Protein AF-A0A1H9GYN4-F1 (afdb_monomer)

Sequence (82 aa):
MTFRRASTVAGITREQVTEFTKIIESAQKPVLIHCGSGNRASAMWASYRITQGVEPEAAIKEARKMGLRPPLEEKLREIMLN

pLDDT: mean 83.19, std 15.67, range [37.06, 95.31]

Foldseek 3Di:
DDDDPPPPPPADAPVSLVVVLVPVVPDDDDDDFADPQQQRSLLSQLLNCVVVVHDNVVSLVSSVVRGHDPPRSVRSCVRRVD

Mean predicted aligned error: 5.72 Å

Organism: NCBI:txid44577

Radius of gyration: 11.82 Å; Cα contacts (8 Å, |Δi|>4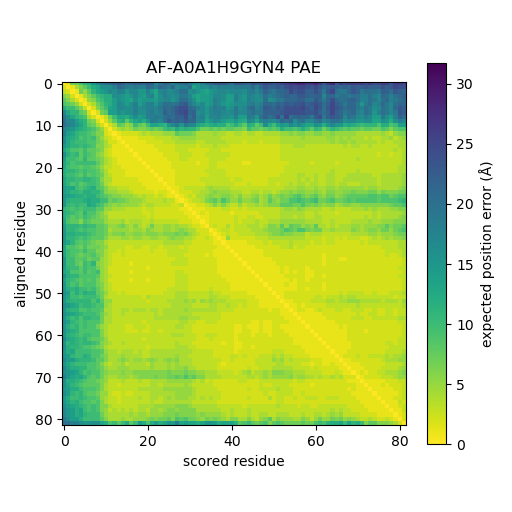): 71; chains: 1; bounding box: 32×26×24 Å

Solvent-accessible surface area (backbone atoms only — not comparable to full-atom values): 4984 Å² total; per-residue (Å²): 135,88,82,77,80,81,75,63,86,89,56,84,50,76,68,55,44,52,53,47,44,56,51,62,74,71,49,75,81,85,80,87,78,72,49,99,74,28,31,63,31,18,46,53,48,22,54,38,38,36,76,72,70,43,57,60,69,61,27,46,55,52,16,43,77,58,38,36,47,81,71,56,52,57,53,48,45,61,65,74,78,103

InterPro domains:
  IPR029021 Protein-tyrosine phosphatase-like [G3DSA:3.90.190.10] (2-80)
  IPR029021 Protein-tyrosine phosphatase-like [SSF52799] (14-67)
  IPR055214 DSP-PTPase phosphatase fused to NAD+ Kinase [PF22741] (13-64)

Structure (mmCIF, N/CA/C/O backbone):
data_AF-A0A1H9GYN4-F1
#
_entry.id   AF-A0A1H9GYN4-F1
#
loop_
_atom_site.group_PDB
_atom_site.id
_atom_site.type_symbol
_atom_site.label_atom_id
_atom_site.label_alt_id
_atom_site.label_comp_id
_atom_site.label_asym_id
_atom_site.label_entity_id
_atom_site.label_seq_id
_atom_site.pdbx_PDB_ins_code
_atom_site.Cartn_x
_atom_site.Cartn_y
_atom_site.Cartn_z
_atom_site.occupancy
_atom_site.B_iso_or_equiv
_atom_site.auth_seq_id
_atom_site.auth_comp_id
_atom_site.auth_asym_id
_atom_site.auth_atom_id
_atom_site.pdbx_PDB_model_num
ATOM 1 N N . MET A 1 1 ? -17.884 13.115 0.284 1.00 37.06 1 MET A N 1
ATOM 2 C CA . MET A 1 1 ? -16.728 12.370 -0.261 1.00 37.06 1 MET A CA 1
ATOM 3 C C . MET A 1 1 ? -15.495 13.253 -0.159 1.00 37.06 1 MET A C 1
ATOM 5 O O . MET A 1 1 ? -15.313 14.142 -0.977 1.00 37.06 1 MET A O 1
ATOM 9 N N . THR A 1 2 ? -14.696 13.090 0.891 1.00 38.19 2 THR A N 1
ATOM 10 C CA . THR A 1 2 ? -13.464 13.863 1.089 1.00 38.19 2 THR A CA 1
ATOM 11 C C . THR A 1 2 ? -12.353 13.233 0.258 1.00 38.19 2 THR A C 1
ATOM 13 O O . THR A 1 2 ? -11.850 12.159 0.574 1.00 38.19 2 THR A O 1
ATOM 16 N N . PHE A 1 3 ? -11.995 13.886 -0.842 1.00 37.12 3 PHE A N 1
ATOM 17 C CA . PHE A 1 3 ? -10.948 13.428 -1.744 1.00 37.12 3 PHE A CA 1
ATOM 18 C C . PHE A 1 3 ? -9.589 13.938 -1.248 1.00 37.12 3 PHE A C 1
ATOM 20 O O . PHE A 1 3 ? -9.163 15.044 -1.581 1.00 37.12 3 PHE A O 1
ATOM 27 N N . ARG A 1 4 ? -8.915 13.165 -0.389 1.00 46.62 4 ARG A N 1
ATOM 28 C CA . ARG A 1 4 ? -7.562 13.498 0.082 1.00 46.62 4 ARG A CA 1
ATOM 29 C C . ARG A 1 4 ? -6.547 13.035 -0.964 1.00 46.62 4 ARG A C 1
ATOM 31 O O . ARG A 1 4 ? -6.323 11.843 -1.156 1.00 46.62 4 ARG A O 1
ATOM 38 N N . ARG A 1 5 ? -5.951 13.994 -1.673 1.00 43.06 5 ARG A N 1
ATOM 39 C C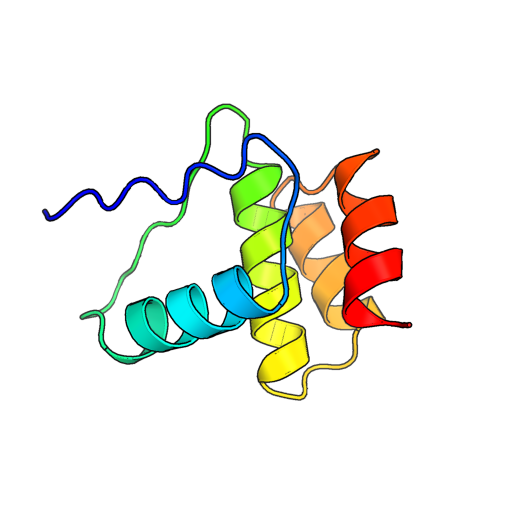A . ARG A 1 5 ? -4.918 13.753 -2.685 1.00 43.06 5 ARG A CA 1
ATOM 40 C C . ARG A 1 5 ? -3.630 13.278 -2.002 1.00 43.06 5 ARG A C 1
ATOM 42 O O . ARG A 1 5 ? -2.803 14.095 -1.619 1.00 43.06 5 ARG A O 1
ATOM 49 N N . ALA A 1 6 ? -3.430 11.965 -1.900 1.00 45.19 6 ALA A N 1
ATOM 50 C CA . ALA A 1 6 ? -2.117 11.382 -1.617 1.00 45.19 6 ALA A CA 1
ATOM 51 C C . ALA A 1 6 ? -1.233 11.513 -2.874 1.00 45.19 6 ALA A C 1
ATOM 53 O O . ALA A 1 6 ? -1.021 10.565 -3.629 1.00 45.19 6 ALA A O 1
ATOM 54 N N . SER A 1 7 ? -0.802 12.734 -3.201 1.00 43.44 7 SER A N 1
ATOM 55 C CA . SER A 1 7 ? 0.068 12.992 -4.349 1.00 43.44 7 SER A CA 1
ATOM 56 C C . SER A 1 7 ? 1.490 12.524 -4.054 1.00 43.44 7 SER A C 1
ATOM 58 O O . SER A 1 7 ? 2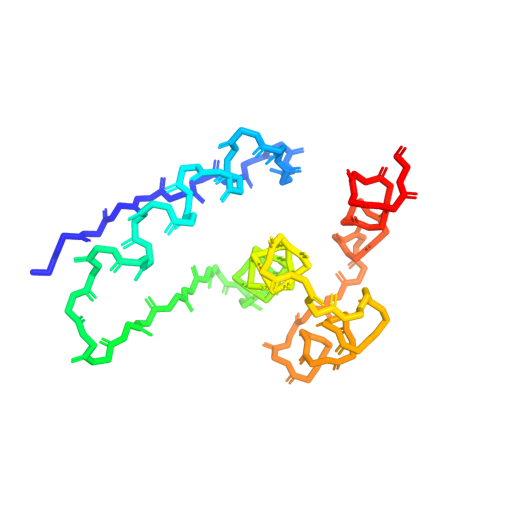.338 13.304 -3.635 1.00 43.44 7 SER A O 1
ATOM 60 N N . THR A 1 8 ? 1.780 11.256 -4.334 1.00 47.66 8 THR A N 1
ATOM 61 C CA . THR A 1 8 ? 3.153 10.752 -4.449 1.00 47.66 8 THR A CA 1
ATOM 62 C C . THR A 1 8 ? 3.721 11.204 -5.799 1.00 47.66 8 THR A C 1
ATOM 64 O O . THR A 1 8 ? 3.616 10.494 -6.804 1.00 47.66 8 THR A O 1
ATOM 67 N N . VAL A 1 9 ? 4.237 12.433 -5.864 1.00 45.50 9 VAL A N 1
ATOM 68 C CA . VAL A 1 9 ? 4.978 12.923 -7.044 1.00 45.50 9 VAL A CA 1
ATOM 69 C C . VAL A 1 9 ? 6.433 12.429 -7.019 1.00 45.50 9 VAL A C 1
ATOM 71 O O . VAL A 1 9 ? 7.036 12.289 -8.074 1.00 45.50 9 VAL A O 1
ATOM 74 N N . ALA A 1 10 ? 6.964 12.080 -5.837 1.00 51.91 10 ALA A N 1
ATOM 75 C CA . ALA A 1 10 ? 8.358 11.657 -5.642 1.00 51.91 10 ALA A CA 1
ATOM 76 C C . ALA A 1 10 ? 8.558 10.150 -5.347 1.00 51.91 10 ALA A C 1
ATOM 78 O O . ALA A 1 10 ? 9.676 9.652 -5.442 1.00 51.91 10 ALA A O 1
ATOM 79 N N . GLY A 1 11 ? 7.499 9.397 -5.038 1.00 61.28 11 GLY A N 1
ATOM 80 C CA . GLY A 1 11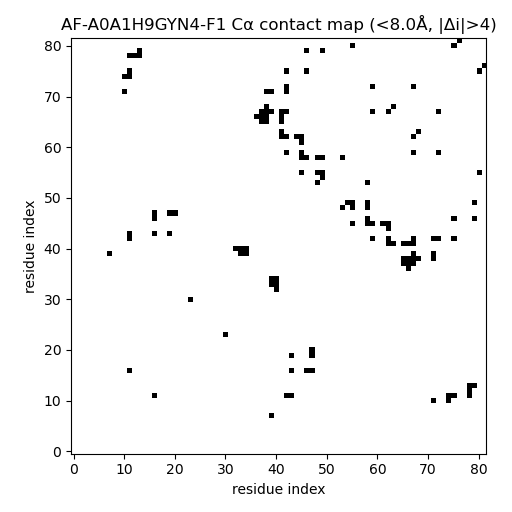 ? 7.598 8.000 -4.591 1.00 61.28 11 GLY A CA 1
ATOM 81 C C . GLY A 1 11 ? 6.741 7.747 -3.352 1.00 61.28 11 GLY A C 1
ATOM 82 O O . GLY A 1 11 ? 5.998 8.636 -2.945 1.00 61.28 11 GLY A O 1
ATOM 83 N N . ILE A 1 12 ? 6.814 6.535 -2.803 1.00 73.31 12 ILE A N 1
ATOM 84 C CA . ILE A 1 12 ? 6.103 6.112 -1.586 1.00 73.31 12 ILE A CA 1
ATOM 85 C C . ILE A 1 12 ? 7.082 6.221 -0.427 1.00 73.31 12 ILE A C 1
ATOM 87 O O . ILE A 1 12 ? 8.059 5.492 -0.435 1.00 73.31 12 ILE A O 1
ATOM 91 N N . THR A 1 13 ? 6.858 7.089 0.555 1.00 83.00 13 THR A N 1
ATOM 92 C CA . THR A 1 13 ? 7.710 7.134 1.761 1.00 83.00 13 THR A CA 1
ATOM 93 C C . THR A 1 13 ? 7.057 6.406 2.936 1.00 83.00 13 THR A C 1
ATOM 95 O O . THR A 1 13 ? 5.835 6.243 2.970 1.00 83.00 13 THR A O 1
ATOM 98 N N . ARG A 1 14 ? 7.847 5.980 3.931 1.00 83.62 14 ARG A N 1
ATOM 99 C CA . ARG A 1 14 ? 7.328 5.294 5.132 1.00 83.62 14 ARG A CA 1
ATOM 100 C C . ARG A 1 14 ? 6.358 6.183 5.924 1.00 83.62 14 ARG A C 1
ATOM 102 O O . ARG A 1 14 ? 5.358 5.696 6.454 1.00 83.62 14 ARG A O 1
ATOM 109 N N . GLU A 1 15 ? 6.586 7.494 5.935 1.00 86.38 15 GLU A N 1
ATOM 110 C CA . GLU A 1 15 ? 5.702 8.481 6.568 1.00 86.38 15 GLU A CA 1
ATOM 111 C C . GLU A 1 15 ? 4.351 8.539 5.852 1.00 86.38 15 GLU A C 1
ATOM 113 O O . GLU A 1 15 ? 3.304 8.534 6.498 1.00 86.38 15 GLU A O 1
ATOM 118 N N . GLN A 1 16 ? 4.358 8.519 4.515 1.00 85.62 16 GLN A N 1
ATOM 119 C CA . GL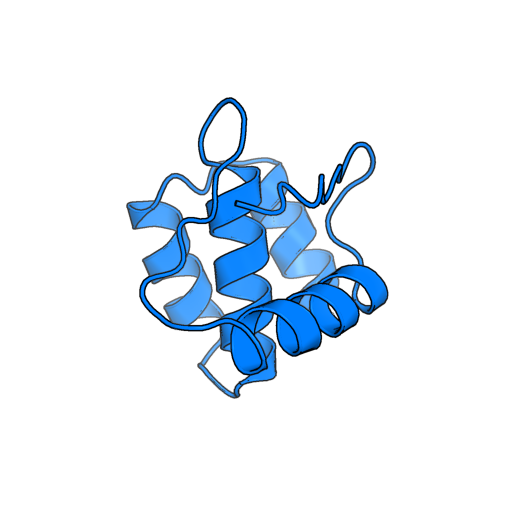N A 1 16 ? 3.132 8.498 3.717 1.00 85.62 16 GLN A CA 1
ATOM 120 C C . GLN A 1 16 ? 2.352 7.198 3.903 1.00 85.62 16 GLN A C 1
ATOM 122 O O . GLN A 1 16 ? 1.128 7.240 3.987 1.00 85.62 16 GLN A O 1
ATOM 127 N N . VAL A 1 17 ? 3.037 6.055 4.009 1.00 88.44 17 VAL A N 1
ATOM 128 C CA . VAL A 1 17 ? 2.399 4.764 4.323 1.00 88.44 17 VAL A CA 1
ATOM 129 C C . VAL A 1 17 ? 1.761 4.808 5.712 1.00 88.44 17 VAL A C 1
ATOM 131 O O . VAL A 1 17 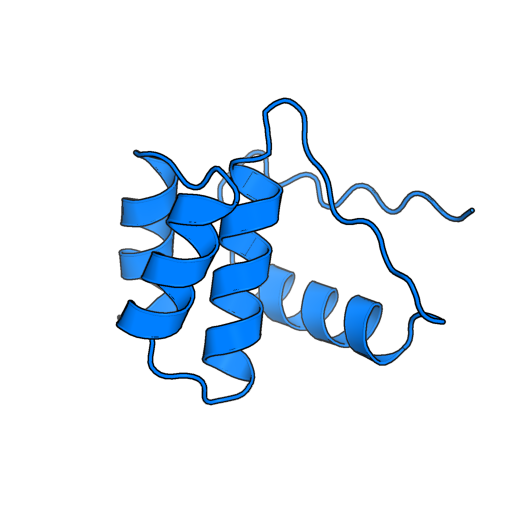? 0.644 4.329 5.895 1.00 88.44 17 VAL A O 1
ATOM 134 N N . THR A 1 18 ? 2.418 5.446 6.680 1.00 89.38 18 THR A N 1
ATOM 135 C CA . THR A 1 18 ? 1.882 5.627 8.037 1.00 89.38 18 THR A CA 1
ATOM 136 C C . THR A 1 18 ? 0.642 6.524 8.043 1.00 89.38 18 THR A C 1
ATOM 138 O O . THR A 1 18 ? -0.363 6.196 8.673 1.00 89.38 18 THR A O 1
ATOM 141 N N . GLU A 1 19 ? 0.671 7.652 7.330 1.00 89.31 19 GLU A N 1
ATOM 142 C CA . GLU A 1 19 ? -0.498 8.529 7.202 1.00 89.31 19 GLU A CA 1
ATOM 143 C C . GLU A 1 19 ? -1.645 7.824 6.468 1.00 89.31 19 GLU A C 1
ATOM 145 O O . GLU A 1 19 ? -2.795 7.877 6.904 1.00 89.31 19 GLU A O 1
ATOM 150 N N . PHE A 1 20 ? -1.328 7.106 5.393 1.00 88.38 20 PHE A N 1
ATOM 151 C CA . PHE A 1 20 ? -2.288 6.308 4.645 1.00 88.38 20 PHE A CA 1
ATOM 152 C C . PHE A 1 20 ? -2.946 5.231 5.515 1.00 88.38 20 PHE A C 1
ATOM 154 O O . PHE A 1 20 ? -4.166 5.095 5.484 1.00 88.38 20 PHE A O 1
ATOM 161 N N . THR A 1 21 ? -2.167 4.529 6.340 1.00 90.06 21 THR A N 1
ATOM 162 C CA . THR A 1 21 ? -2.656 3.522 7.298 1.00 90.06 21 THR A CA 1
ATOM 163 C C . THR A 1 21 ? -3.710 4.124 8.224 1.00 90.06 21 THR A C 1
ATOM 165 O O . THR A 1 21 ? -4.827 3.617 8.295 1.00 90.06 21 THR A O 1
ATOM 168 N N . LYS A 1 22 ? -3.413 5.280 8.834 1.00 91.00 22 LYS A N 1
ATOM 169 C CA . LYS A 1 22 ? -4.361 6.001 9.701 1.00 91.00 22 LYS A CA 1
ATOM 170 C C . LYS A 1 22 ? -5.655 6.365 8.970 1.00 91.00 22 LYS A C 1
ATOM 172 O O . LYS A 1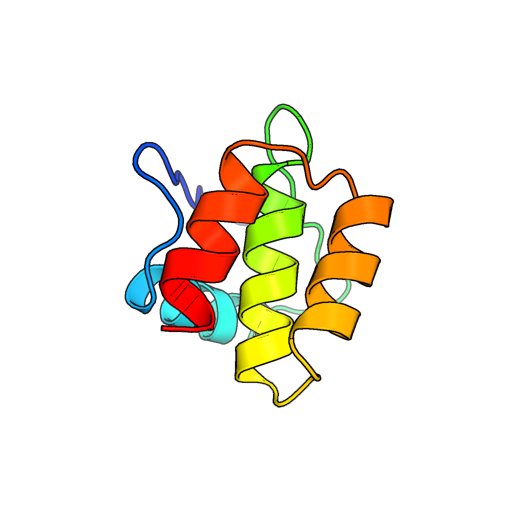 22 ? -6.742 6.248 9.534 1.00 91.00 22 LYS A O 1
ATOM 177 N N . ILE A 1 23 ? -5.554 6.814 7.718 1.00 89.88 23 ILE A N 1
ATOM 178 C CA . ILE A 1 23 ? -6.722 7.184 6.906 1.00 89.88 23 ILE A CA 1
ATOM 179 C C . ILE A 1 23 ? -7.570 5.951 6.579 1.00 89.88 23 ILE A C 1
ATOM 181 O O . ILE A 1 23 ? -8.785 5.996 6.739 1.00 89.88 23 ILE A O 1
ATOM 185 N N . ILE A 1 24 ? -6.953 4.855 6.133 1.00 89.56 24 ILE A N 1
ATOM 186 C CA . ILE A 1 24 ? -7.671 3.632 5.754 1.00 89.56 24 ILE A CA 1
ATOM 187 C C . ILE A 1 24 ? -8.346 2.976 6.957 1.00 89.56 24 ILE A C 1
ATOM 189 O O . ILE A 1 24 ? -9.483 2.526 6.837 1.00 89.56 24 ILE A O 1
ATOM 193 N N . GLU A 1 25 ? -7.682 2.943 8.110 1.00 90.12 25 GLU A N 1
ATOM 194 C CA . GLU A 1 25 ? -8.231 2.337 9.327 1.00 90.12 25 GLU A CA 1
ATOM 195 C C . GLU A 1 25 ? -9.380 3.152 9.929 1.00 90.12 25 GLU A C 1
ATOM 197 O O . GLU A 1 25 ? -10.310 2.576 10.491 1.00 90.12 25 GLU A O 1
ATOM 202 N N . SER A 1 26 ? -9.356 4.480 9.777 1.00 91.81 26 SER A N 1
ATOM 203 C CA . SER A 1 26 ? -10.425 5.366 10.261 1.00 91.81 26 SER A CA 1
ATOM 204 C C . SER A 1 26 ? -11.575 5.569 9.267 1.00 91.81 26 SER A C 1
ATOM 206 O O . SER A 1 26 ? -12.625 6.097 9.639 1.00 91.81 26 SER A O 1
ATOM 208 N N . ALA A 1 27 ? -11.411 5.171 8.005 1.00 90.81 27 ALA A N 1
ATOM 209 C CA . ALA A 1 27 ? -12.420 5.379 6.977 1.00 90.81 27 ALA A CA 1
ATOM 210 C C . ALA A 1 27 ? -13.594 4.390 7.093 1.00 90.81 27 ALA A C 1
ATOM 212 O O . ALA A 1 27 ? -13.420 3.185 7.290 1.00 90.81 27 ALA A O 1
ATOM 213 N N . GLN A 1 28 ? -14.815 4.892 6.883 1.00 90.38 28 GLN A N 1
ATOM 214 C CA . GLN A 1 28 ? -15.995 4.039 6.730 1.00 90.38 28 GLN A CA 1
ATOM 215 C C . GLN A 1 28 ? -15.924 3.266 5.409 1.00 90.38 28 GLN A C 1
ATOM 217 O O . GLN A 1 28 ? -15.638 3.829 4.352 1.00 90.38 28 GLN A O 1
ATOM 222 N N . LYS A 1 29 ? -16.181 1.960 5.479 1.00 87.69 29 LYS A N 1
ATOM 223 C CA . LYS A 1 29 ? -16.074 1.038 4.341 1.00 87.69 29 LYS A CA 1
ATOM 224 C C . LYS A 1 29 ? -17.370 1.043 3.510 1.00 87.69 29 LYS A C 1
ATOM 226 O O . LYS A 1 29 ? -18.441 1.178 4.099 1.00 87.69 29 LYS A O 1
ATOM 231 N N . PRO A 1 30 ? -17.299 0.831 2.178 1.00 89.00 30 PRO A N 1
ATOM 232 C CA . PRO A 1 30 ? -16.109 0.503 1.379 1.00 89.00 30 PRO A CA 1
ATOM 233 C C . PRO A 1 30 ? -15.274 1.730 0.969 1.00 89.0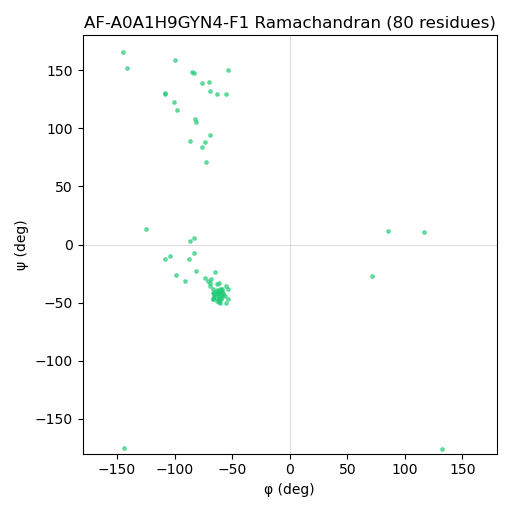0 30 PRO A C 1
ATOM 235 O O . PRO A 1 30 ? -15.809 2.801 0.697 1.00 89.00 30 PRO A O 1
ATOM 238 N N . VAL A 1 31 ? -13.952 1.550 0.869 1.00 88.38 31 VAL A N 1
ATOM 239 C CA . VAL A 1 31 ? -13.002 2.602 0.464 1.00 88.38 31 VAL A CA 1
ATOM 240 C C . VAL A 1 31 ? -12.473 2.320 -0.942 1.00 88.38 31 VAL A C 1
ATOM 242 O O . VAL A 1 31 ? -11.988 1.223 -1.211 1.00 88.38 31 VAL A O 1
ATOM 245 N N . LEU A 1 32 ? -12.522 3.323 -1.824 1.00 87.88 32 LEU A N 1
ATOM 246 C CA . LEU A 1 32 ? -11.879 3.288 -3.140 1.00 87.88 32 LEU A CA 1
ATOM 247 C C . LEU A 1 32 ? -10.563 4.070 -3.100 1.00 87.88 32 LEU A C 1
ATOM 249 O O . LEU A 1 32 ? -10.552 5.267 -2.820 1.00 87.88 32 LEU A O 1
ATOM 253 N N . ILE A 1 33 ? -9.466 3.403 -3.450 1.00 86.62 33 ILE A N 1
ATOM 254 C CA . ILE A 1 33 ? -8.152 4.022 -3.636 1.00 86.62 33 ILE A CA 1
ATOM 255 C C . ILE A 1 33 ? -7.860 4.015 -5.132 1.00 86.62 33 ILE A C 1
ATOM 257 O O . ILE A 1 33 ? -7.979 2.977 -5.781 1.00 86.62 33 ILE A O 1
ATOM 261 N N . HIS A 1 34 ? -7.459 5.152 -5.693 1.00 85.81 34 HIS A N 1
ATOM 262 C CA . HIS A 1 34 ? -7.120 5.219 -7.108 1.00 85.81 34 HIS A CA 1
ATOM 263 C C . HIS A 1 34 ? -5.960 6.180 -7.380 1.00 85.81 34 HIS A C 1
ATOM 265 O O . HIS A 1 34 ? -5.567 7.000 -6.551 1.00 85.81 34 HIS A O 1
ATOM 271 N N . CYS A 1 35 ? -5.409 6.076 -8.585 1.00 85.62 35 CYS A N 1
ATOM 272 C CA . CYS A 1 35 ? -4.546 7.094 -9.170 1.00 85.62 35 CYS A CA 1
ATOM 273 C C . CYS A 1 35 ? -4.814 7.170 -10.678 1.00 85.62 35 CYS A C 1
ATOM 275 O O . CYS A 1 35 ? -5.684 6.460 -11.171 1.00 85.62 35 CYS A O 1
ATOM 277 N N . GLY A 1 36 ? -4.044 7.974 -11.420 1.00 81.38 36 GLY A N 1
ATOM 278 C CA . GLY A 1 36 ? -4.211 8.094 -12.877 1.00 81.38 36 GLY A CA 1
ATOM 279 C C . GLY A 1 36 ? -4.174 6.760 -13.644 1.00 81.38 36 GLY A C 1
ATOM 280 O O . GLY A 1 36 ? -4.963 6.576 -14.556 1.00 81.38 36 GLY A O 1
ATOM 281 N N . SER A 1 37 ? -3.308 5.816 -13.252 1.00 83.69 37 SER A N 1
ATOM 282 C CA . SER A 1 37 ? -3.126 4.520 -13.937 1.00 83.69 37 SER A CA 1
ATOM 283 C C . SER A 1 37 ? -3.295 3.292 -13.030 1.00 83.69 37 SER A C 1
ATOM 285 O O . SER A 1 37 ? -2.844 2.205 -13.369 1.00 83.69 37 SER A O 1
ATOM 287 N N . GLY A 1 38 ? -3.844 3.458 -11.824 1.00 85.25 38 GLY A N 1
ATOM 288 C CA . GLY A 1 38 ? -3.846 2.420 -10.778 1.00 85.25 38 GLY A CA 1
ATOM 289 C C . GLY A 1 38 ? -2.487 2.126 -10.109 1.00 85.25 38 GLY A C 1
ATOM 290 O O . GLY A 1 38 ? -2.471 1.816 -8.924 1.00 85.25 38 GLY A O 1
ATOM 291 N N . ASN A 1 39 ? -1.350 2.337 -10.785 1.00 88.81 39 ASN A N 1
ATOM 292 C CA . ASN A 1 39 ? -0.021 1.911 -10.310 1.00 88.81 39 ASN A CA 1
ATOM 293 C C . ASN A 1 39 ? 0.341 2.393 -8.881 1.00 88.81 39 ASN A C 1
ATOM 295 O O . ASN A 1 39 ? 0.750 1.605 -8.032 1.00 88.81 39 ASN A O 1
ATOM 299 N N . ARG A 1 40 ? 0.121 3.681 -8.568 1.00 88.69 40 ARG A N 1
ATOM 300 C CA . ARG A 1 40 ? 0.389 4.243 -7.223 1.00 88.69 40 ARG A CA 1
ATOM 301 C C . ARG A 1 40 ? -0.568 3.728 -6.155 1.00 88.69 40 ARG A C 1
ATOM 303 O O . ARG A 1 40 ? -0.153 3.537 -5.017 1.00 88.69 40 ARG A O 1
ATOM 310 N N . ALA A 1 41 ? -1.828 3.507 -6.521 1.00 90.44 41 ALA A N 1
ATOM 311 C CA . ALA A 1 41 ? -2.819 2.958 -5.604 1.00 90.44 41 ALA A CA 1
ATOM 312 C C . ALA A 1 41 ? -2.456 1.519 -5.216 1.00 90.44 41 ALA A C 1
ATOM 314 O O . ALA A 1 41 ? -2.454 1.190 -4.033 1.00 90.44 41 ALA A O 1
ATOM 315 N N . SER A 1 42 ? -2.070 0.693 -6.192 1.00 91.81 42 SER A N 1
ATOM 316 C CA . SER A 1 42 ? -1.625 -0.683 -5.955 1.00 91.81 42 SER A CA 1
ATOM 317 C C . SER A 1 42 ? -0.360 -0.736 -5.101 1.00 91.81 42 SER A C 1
ATOM 319 O O . SER A 1 42 ? -0.264 -1.558 -4.196 1.00 91.81 42 SER A O 1
ATOM 321 N N . ALA A 1 43 ? 0.595 0.158 -5.356 1.00 91.88 43 ALA A N 1
ATOM 322 C CA . ALA A 1 43 ? 1.832 0.216 -4.591 1.00 91.88 43 ALA A CA 1
ATOM 323 C C . ALA A 1 43 ? 1.585 0.640 -3.131 1.00 91.88 43 ALA A C 1
ATOM 325 O O . ALA A 1 43 ? 2.032 -0.038 -2.213 1.00 91.88 43 ALA A O 1
ATOM 326 N N . MET A 1 44 ? 0.798 1.699 -2.905 1.00 90.75 44 MET A N 1
ATOM 327 C CA . MET A 1 44 ? 0.428 2.135 -1.553 1.00 90.75 44 MET A CA 1
ATOM 328 C C . MET A 1 44 ? -0.345 1.043 -0.797 1.00 90.75 44 MET A C 1
ATOM 330 O O . MET A 1 44 ? -0.117 0.825 0.391 1.00 90.75 44 MET A O 1
ATOM 334 N N . TRP A 1 45 ? -1.217 0.312 -1.499 1.00 92.00 45 TRP A N 1
ATOM 335 C CA . TRP A 1 45 ? -1.923 -0.834 -0.936 1.00 92.00 45 TRP A CA 1
ATOM 336 C C . TRP A 1 45 ? -0.968 -1.951 -0.495 1.00 92.00 45 TRP A C 1
ATOM 338 O O . TRP A 1 45 ? -1.082 -2.425 0.633 1.00 92.00 45 TRP A O 1
ATOM 348 N N . ALA A 1 46 ? 0.001 -2.343 -1.330 1.00 93.44 46 ALA A N 1
ATOM 349 C CA . ALA A 1 46 ? 1.015 -3.326 -0.938 1.00 93.44 46 ALA A CA 1
ATOM 350 C C . ALA A 1 46 ? 1.829 -2.859 0.275 1.00 93.44 46 ALA A C 1
ATOM 352 O O . ALA A 1 46 ? 1.988 -3.625 1.222 1.00 93.44 46 ALA A O 1
ATOM 353 N N . SER A 1 47 ? 2.286 -1.604 0.292 1.00 92.19 47 SER A N 1
ATOM 354 C CA . SER A 1 47 ? 3.022 -1.050 1.434 1.00 92.19 47 SER A CA 1
ATOM 355 C C . SER A 1 47 ? 2.208 -1.113 2.727 1.00 92.19 47 SER A C 1
ATOM 357 O O . SER A 1 47 ? 2.725 -1.546 3.752 1.00 92.19 47 SER A O 1
ATOM 359 N N . TYR A 1 48 ? 0.919 -0.766 2.675 1.00 92.38 48 TYR A N 1
ATOM 360 C CA . TYR A 1 48 ? 0.013 -0.918 3.813 1.00 92.38 48 TYR A CA 1
ATOM 361 C C . TYR A 1 48 ? -0.096 -2.378 4.271 1.00 92.38 48 TYR A C 1
ATOM 363 O O . TYR A 1 48 ? 0.059 -2.666 5.455 1.00 92.38 48 TYR A O 1
ATOM 371 N N . ARG A 1 49 ? -0.290 -3.327 3.348 1.00 93.62 49 ARG A N 1
ATOM 372 C CA . ARG A 1 49 ? -0.386 -4.759 3.684 1.00 93.62 49 ARG A CA 1
ATOM 373 C C . ARG A 1 49 ? 0.880 -5.264 4.382 1.00 93.62 49 ARG A C 1
ATOM 375 O O . ARG A 1 49 ? 0.766 -5.973 5.377 1.00 93.62 49 ARG A O 1
ATOM 382 N N . ILE A 1 50 ? 2.056 -4.830 3.929 1.00 92.50 50 ILE A N 1
ATOM 383 C CA . ILE A 1 50 ? 3.340 -5.140 4.575 1.00 92.50 50 ILE A CA 1
ATOM 384 C C . ILE A 1 50 ? 3.376 -4.592 6.006 1.00 92.50 50 ILE A C 1
ATOM 386 O O . ILE A 1 50 ? 3.734 -5.318 6.928 1.00 92.50 50 ILE A O 1
ATOM 390 N N . THR A 1 51 ? 2.939 -3.346 6.232 1.00 90.38 51 THR A N 1
ATOM 391 C CA . THR A 1 51 ? 2.873 -2.785 7.598 1.00 90.38 51 THR A CA 1
ATOM 392 C C . THR A 1 51 ? 1.874 -3.497 8.511 1.00 90.38 51 THR A C 1
ATOM 394 O O . THR A 1 51 ? 2.044 -3.480 9.724 1.00 90.38 51 THR A O 1
ATOM 397 N N . GLN A 1 52 ? 0.867 -4.163 7.943 1.00 90.88 52 GLN A N 1
ATOM 398 C CA . GLN A 1 52 ? -0.092 -4.995 8.677 1.00 90.88 52 GLN A CA 1
ATOM 399 C C . GLN A 1 52 ? 0.440 -6.418 8.947 1.00 90.88 52 GLN A C 1
ATOM 401 O O . GLN A 1 52 ? -0.297 -7.263 9.450 1.00 90.88 52 GLN A O 1
ATOM 406 N N . GLY A 1 53 ? 1.700 -6.704 8.601 1.00 91.62 53 GLY A N 1
ATOM 407 C CA . GLY A 1 53 ? 2.348 -7.996 8.836 1.00 91.62 53 GLY A CA 1
ATOM 408 C C . GLY A 1 53 ? 2.103 -9.046 7.750 1.00 91.62 53 GLY A C 1
ATOM 409 O O . GLY A 1 53 ? 2.421 -10.215 7.954 1.00 91.62 53 GLY A O 1
ATOM 410 N N . VAL A 1 54 ? 1.544 -8.667 6.595 1.00 93.25 54 VAL A N 1
ATOM 411 C CA . VAL A 1 54 ? 1.461 -9.571 5.439 1.00 93.25 54 VAL A CA 1
ATOM 412 C C . VAL A 1 54 ? 2.860 -9.778 4.866 1.00 93.25 54 VAL A C 1
ATOM 414 O O . VAL A 1 54 ? 3.635 -8.828 4.758 1.00 93.25 54 VAL A O 1
ATOM 417 N N . GLU A 1 55 ? 3.165 -11.014 4.468 1.00 94.38 55 GLU A N 1
ATOM 418 C CA . GLU A 1 55 ? 4.438 -11.345 3.830 1.00 94.38 55 GLU A CA 1
ATOM 419 C C . GLU A 1 55 ? 4.666 -10.448 2.589 1.00 94.38 55 GLU A C 1
ATOM 421 O O . GLU A 1 55 ? 3.753 -10.299 1.762 1.00 94.38 55 GLU A O 1
ATOM 426 N N . PRO A 1 56 ? 5.842 -9.804 2.462 1.00 91.69 56 PRO A N 1
ATOM 427 C CA . PRO A 1 56 ? 6.079 -8.821 1.414 1.00 91.69 56 PRO A CA 1
ATOM 428 C C . PRO A 1 56 ? 5.854 -9.293 -0.019 1.00 91.69 56 PRO A C 1
ATOM 430 O O . PRO A 1 56 ? 5.213 -8.579 -0.795 1.00 91.69 56 PRO A O 1
ATOM 433 N N . GLU A 1 57 ? 6.322 -10.478 -0.400 1.00 93.50 57 GLU A N 1
ATOM 434 C CA . GLU A 1 57 ? 6.132 -10.977 -1.762 1.00 93.50 57 GLU A CA 1
ATOM 435 C C . GLU A 1 57 ? 4.666 -11.327 -2.050 1.00 93.50 57 GLU A C 1
ATOM 437 O O . GLU A 1 57 ? 4.179 -11.088 -3.160 1.00 93.50 57 GLU A O 1
ATOM 442 N N . ALA A 1 58 ? 3.908 -11.793 -1.057 1.00 95.00 58 ALA A N 1
ATOM 443 C CA . ALA A 1 58 ? 2.465 -11.974 -1.159 1.00 95.00 58 ALA A CA 1
ATOM 444 C C . ALA A 1 58 ? 1.748 -10.635 -1.394 1.00 95.00 58 ALA A C 1
ATOM 446 O O . ALA A 1 58 ? 0.938 -10.528 -2.322 1.00 95.00 58 ALA A O 1
ATOM 447 N N . ALA A 1 59 ? 2.090 -9.595 -0.627 1.00 94.00 59 ALA A N 1
ATOM 448 C CA . ALA A 1 59 ? 1.531 -8.252 -0.795 1.00 94.00 59 ALA A CA 1
ATOM 449 C C . ALA A 1 59 ? 1.855 -7.658 -2.179 1.00 94.00 59 ALA A C 1
ATOM 451 O O . ALA A 1 59 ? 0.983 -7.094 -2.847 1.00 94.00 59 ALA A O 1
ATOM 452 N N . ILE A 1 60 ? 3.087 -7.838 -2.661 1.00 93.12 60 ILE A N 1
ATOM 453 C CA . ILE A 1 60 ? 3.508 -7.388 -3.995 1.00 93.12 60 ILE A CA 1
ATOM 454 C C . ILE A 1 60 ? 2.772 -8.167 -5.091 1.00 93.12 60 ILE A C 1
ATOM 456 O O . ILE A 1 60 ? 2.305 -7.579 -6.070 1.00 93.12 60 ILE A O 1
ATOM 460 N N . LYS A 1 61 ? 2.609 -9.484 -4.934 1.00 95.31 61 LYS A N 1
ATOM 461 C CA . LYS A 1 61 ? 1.868 -10.327 -5.881 1.00 95.31 61 LYS A CA 1
ATOM 462 C C . LYS A 1 61 ? 0.400 -9.915 -5.988 1.00 95.31 61 LYS A C 1
ATOM 464 O O . LYS A 1 61 ? -0.138 -9.898 -7.096 1.00 95.31 61 LYS A O 1
ATOM 469 N N . GLU A 1 62 ? -0.244 -9.572 -4.873 1.00 93.31 62 GLU A N 1
ATOM 470 C CA . GLU A 1 62 ? -1.591 -8.989 -4.863 1.00 93.31 62 GLU A CA 1
ATOM 471 C C . GLU A 1 62 ? -1.614 -7.660 -5.630 1.00 93.31 62 GLU A C 1
ATOM 473 O O . GLU A 1 62 ? -2.403 -7.490 -6.562 1.00 93.31 62 GLU A O 1
ATOM 478 N N . ALA A 1 63 ? -0.691 -6.747 -5.325 1.00 92.69 63 ALA A N 1
ATOM 479 C CA . ALA A 1 63 ? -0.636 -5.443 -5.976 1.00 92.69 63 ALA A CA 1
ATOM 480 C C . ALA A 1 63 ? -0.359 -5.520 -7.488 1.00 92.69 63 ALA A C 1
ATOM 482 O O . ALA A 1 63 ? -0.934 -4.741 -8.251 1.00 92.69 63 ALA A O 1
ATOM 483 N N . ARG A 1 64 ? 0.433 -6.489 -7.968 1.00 93.50 64 ARG A N 1
ATOM 484 C CA . ARG A 1 64 ? 0.642 -6.734 -9.413 1.00 93.50 64 ARG A CA 1
ATOM 485 C C . ARG A 1 64 ? -0.657 -7.041 -10.152 1.00 93.50 64 ARG A C 1
ATOM 487 O O . ARG A 1 64 ? -0.841 -6.568 -11.279 1.00 93.50 64 ARG A O 1
ATOM 494 N N . LYS A 1 65 ? -1.569 -7.789 -9.520 1.00 94.00 65 LYS A N 1
ATOM 495 C CA . LYS A 1 65 ? -2.908 -8.067 -10.068 1.00 94.00 65 LYS A CA 1
ATOM 496 C C . LYS A 1 65 ? -3.783 -6.812 -10.097 1.00 94.00 65 LYS A C 1
ATOM 498 O O . LYS A 1 65 ? -4.620 -6.684 -10.979 1.00 94.00 65 LYS A O 1
ATOM 503 N N . MET A 1 66 ? -3.556 -5.878 -9.172 1.00 89.12 66 MET A N 1
ATOM 504 C CA . MET A 1 66 ? -4.287 -4.609 -9.071 1.00 89.12 66 MET A CA 1
ATOM 505 C C . MET A 1 66 ? -3.753 -3.504 -9.995 1.00 89.12 66 MET A C 1
ATOM 507 O O . MET A 1 66 ? -4.376 -2.449 -10.077 1.00 89.12 66 MET A O 1
ATOM 511 N N . GLY A 1 67 ? -2.622 -3.719 -10.675 1.00 89.00 67 GLY A N 1
ATOM 512 C CA . GLY A 1 67 ? -2.034 -2.740 -11.596 1.00 89.00 67 GLY A CA 1
ATOM 513 C C . GLY A 1 67 ? -0.654 -2.209 -11.203 1.00 89.00 67 GLY A C 1
ATOM 514 O O . GLY A 1 67 ? -0.179 -1.273 -11.845 1.00 89.00 67 GLY A O 1
ATOM 515 N N . LEU A 1 68 ? 0.014 -2.799 -10.204 1.00 90.75 68 LEU A N 1
ATOM 516 C CA . LEU A 1 68 ? 1.412 -2.485 -9.899 1.00 90.75 68 LEU A CA 1
ATOM 517 C C . LEU A 1 68 ? 2.309 -2.866 -11.086 1.00 90.75 68 LEU A C 1
ATOM 519 O O . LEU A 1 68 ? 2.217 -3.975 -11.630 1.00 90.75 68 LEU A O 1
ATOM 523 N N . ARG A 1 69 ? 3.150 -1.922 -11.505 1.00 91.19 69 ARG A N 1
ATOM 524 C CA . ARG A 1 69 ? 4.090 -2.041 -12.625 1.00 91.19 69 ARG A CA 1
ATOM 525 C C . ARG A 1 69 ? 5.422 -1.352 -12.281 1.00 91.19 69 ARG A C 1
ATOM 527 O O . ARG A 1 69 ? 5.412 -0.361 -11.537 1.00 91.19 69 ARG A O 1
ATOM 534 N N . PRO A 1 70 ? 6.552 -1.803 -12.856 1.00 87.44 70 PRO A N 1
ATOM 535 C CA . PRO A 1 70 ? 7.814 -1.062 -12.810 1.00 87.44 70 PRO A CA 1
ATOM 536 C C . PRO A 1 70 ? 7.656 0.383 -13.328 1.00 87.44 70 PRO A C 1
ATOM 538 O O . PRO A 1 70 ? 6.776 0.635 -14.158 1.00 87.44 70 PRO A O 1
ATOM 541 N N . PRO A 1 71 ? 8.451 1.356 -12.840 1.00 86.88 71 PRO A N 1
ATOM 542 C CA . PRO A 1 71 ? 9.528 1.229 -11.843 1.00 86.88 71 PRO A CA 1
ATOM 543 C C . PRO A 1 71 ? 9.041 1.329 -10.383 1.00 86.88 71 PRO A C 1
ATOM 545 O O . PRO A 1 71 ? 9.833 1.349 -9.446 1.00 86.88 71 PRO A O 1
ATOM 548 N N . LEU A 1 72 ? 7.730 1.451 -10.144 1.00 86.75 72 LEU A N 1
ATOM 549 C CA . LEU A 1 72 ? 7.219 1.726 -8.796 1.00 86.75 72 LEU A CA 1
ATOM 550 C C . LEU A 1 72 ? 7.303 0.507 -7.869 1.00 86.75 72 LEU A C 1
ATOM 552 O O . LEU A 1 72 ? 7.454 0.659 -6.662 1.00 86.75 72 LEU A O 1
ATOM 556 N N . GLU A 1 73 ? 7.236 -0.691 -8.443 1.00 89.38 73 GLU A N 1
ATOM 557 C CA . GLU A 1 73 ? 7.470 -1.937 -7.716 1.00 89.38 73 GLU A CA 1
ATOM 558 C C . GLU A 1 73 ? 8.897 -2.028 -7.155 1.00 89.38 73 GLU A C 1
ATOM 560 O O . GLU A 1 73 ? 9.075 -2.443 -6.013 1.00 89.38 73 GLU A O 1
ATOM 565 N N . GLU A 1 74 ? 9.899 -1.610 -7.931 1.00 89.88 74 GLU A N 1
ATOM 566 C CA . GLU A 1 74 ? 11.309 -1.608 -7.514 1.00 89.88 74 GLU A CA 1
ATOM 567 C C . GLU A 1 74 ? 11.506 -0.663 -6.330 1.00 89.88 74 GLU A C 1
ATOM 569 O O . GLU A 1 74 ? 11.987 -1.081 -5.281 1.00 89.88 74 GLU A O 1
ATOM 574 N N . LYS A 1 75 ? 10.988 0.567 -6.436 1.00 86.50 75 LYS A N 1
ATOM 575 C CA . LYS A 1 75 ? 11.008 1.537 -5.331 1.00 86.50 75 LYS A CA 1
ATOM 576 C C . LYS A 1 75 ? 10.279 1.039 -4.087 1.00 86.50 75 LYS A C 1
ATOM 578 O O . LYS A 1 75 ? 10.715 1.290 -2.971 1.00 86.50 75 LYS A O 1
ATOM 583 N N . LEU A 1 76 ? 9.148 0.353 -4.259 1.00 87.00 76 LEU A N 1
ATOM 584 C CA . LEU A 1 76 ? 8.428 -0.234 -3.133 1.00 87.00 76 LEU A CA 1
ATOM 585 C C . LEU A 1 76 ? 9.293 -1.270 -2.416 1.00 87.00 76 LEU A C 1
ATOM 587 O O . LEU A 1 76 ? 9.341 -1.256 -1.188 1.00 87.00 76 LEU A O 1
ATOM 591 N N . ARG A 1 77 ? 9.984 -2.139 -3.163 1.00 89.62 77 ARG A N 1
ATOM 592 C CA . ARG A 1 77 ? 10.915 -3.109 -2.579 1.00 89.62 77 ARG A CA 1
ATOM 593 C C . ARG A 1 77 ? 12.047 -2.406 -1.841 1.00 89.62 77 ARG A C 1
ATOM 595 O O . ARG A 1 77 ? 12.260 -2.707 -0.675 1.00 89.62 77 ARG A O 1
ATOM 602 N N . GLU A 1 78 ? 12.697 -1.429 -2.464 1.00 88.06 78 GLU A N 1
ATOM 603 C CA . GLU A 1 78 ? 13.778 -0.653 -1.838 1.00 88.06 78 GLU A CA 1
ATOM 604 C C . GLU A 1 78 ? 13.359 0.005 -0.519 1.00 88.06 78 GLU A C 1
ATOM 606 O O . GLU A 1 78 ? 14.165 0.101 0.395 1.00 88.06 78 GLU A O 1
ATOM 611 N N . ILE A 1 79 ? 12.111 0.461 -0.404 1.00 84.88 79 ILE A N 1
ATOM 612 C CA . ILE A 1 79 ? 11.648 1.223 0.763 1.00 84.88 79 ILE A CA 1
ATOM 613 C C . ILE A 1 79 ? 11.067 0.322 1.853 1.00 84.88 79 ILE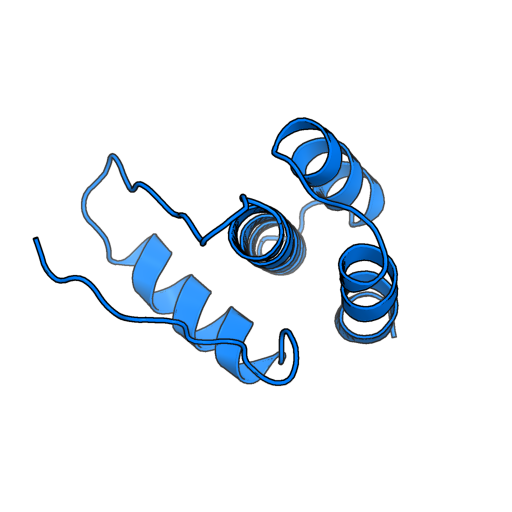 A C 1
ATOM 615 O O . ILE A 1 79 ? 11.143 0.676 3.026 1.00 84.88 79 ILE A O 1
ATOM 619 N N . MET A 1 80 ? 10.455 -0.808 1.487 1.00 85.06 80 MET A N 1
ATOM 620 C CA . MET A 1 80 ? 9.756 -1.685 2.433 1.00 85.06 80 MET A CA 1
ATOM 621 C C . MET A 1 80 ? 10.579 -2.898 2.878 1.00 85.06 80 MET A C 1
ATOM 623 O O . MET A 1 80 ? 10.315 -3.415 3.962 1.00 85.06 80 MET A O 1
ATOM 627 N N . LEU A 1 81 ? 11.529 -3.362 2.059 1.00 84.25 81 LEU A N 1
ATOM 628 C CA . LEU A 1 81 ? 12.344 -4.561 2.317 1.00 84.25 81 LEU A CA 1
ATOM 629 C C . LEU A 1 81 ? 13.777 -4.250 2.766 1.00 84.25 81 LEU A C 1
ATOM 631 O O . LEU A 1 81 ? 14.486 -5.171 3.164 1.00 84.25 81 LEU A O 1
ATOM 635 N N . ASN A 1 82 ? 14.191 -2.986 2.686 1.00 71.12 82 ASN A N 1
ATOM 636 C CA . ASN A 1 82 ? 15.459 -2.477 3.207 1.00 71.12 82 ASN A CA 1
ATOM 637 C C . ASN A 1 82 ? 15.206 -1.684 4.494 1.00 71.12 82 ASN A C 1
ATOM 639 O O . ASN A 1 82 ? 16.017 -1.802 5.432 1.00 71.12 82 ASN A O 1
#

Nearest PDB structures (foldseek):
  8cc4-assembly1_A  TM=6.800E-01  e=5.734E+00  Pseudomonas aeruginosa

Secondary structure (DSSP, 8-state):
--------SS---HHHHHHHHHHHHHSPSS-----TTSHHHHHHHHHHHHHTT--HHHHHHHHHHHT--TTHHHHHHHHH--